Protein AF-A0A7V4AP24-F1 (afdb_monomer_lite)

Radius of gyration: 15.12 Å; chains: 1; bounding box: 39×32×47 Å

Organism: NCBI:txid1214928

Foldseek 3Di:
DAEEEEAA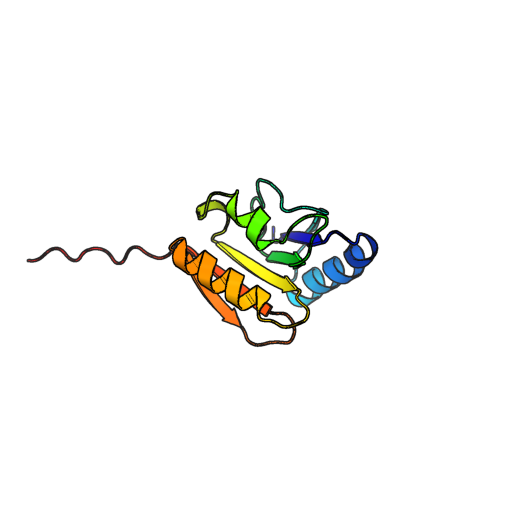LDVVCCVVVVVCCCVVPVGPYYYYDLADDLAPDPHAEYEAEQDGVPHGNLVRCVVHQLVRVARHKYFYDDDPCVSVVVSQVVSVVSQWDWDWDDDPTTIIHTHHRPPPPPPDDD

Sequence (122 aa):
MRWAWVVDDSPERYEVLGLFLRSRWGVEAVRFSPEVPEDFGEAWVVSLDYHLAGCTALEALKRLPPERLAGRLYVVHSTAGLEATLLEDWLRKQGLEVIRYPYTLIRMEVRPKRRLGRSGPV

Structure (mmCIF, N/CA/C/O backbone):
data_AF-A0A7V4AP24-F1
#
_entry.id   AF-A0A7V4AP24-F1
#
loop_
_atom_site.group_PDB
_atom_site.id
_atom_site.type_symbol
_atom_site.label_atom_id
_atom_site.label_alt_id
_atom_site.label_comp_id
_atom_site.label_asym_id
_atom_site.label_entity_id
_atom_site.label_seq_id
_atom_site.pdbx_PDB_ins_code
_atom_site.Cartn_x
_atom_site.Cartn_y
_atom_site.Cartn_z
_atom_site.occupancy
_atom_site.B_iso_or_equiv
_atom_site.auth_seq_id
_atom_site.auth_comp_id
_atom_site.auth_asym_id
_atom_site.auth_atom_id
_atom_site.pdbx_PDB_model_num
ATOM 1 N N . MET A 1 1 ? -17.730 -6.170 -6.315 1.00 65.31 1 MET A N 1
ATOM 2 C CA . MET A 1 1 ? -16.601 -6.746 -7.071 1.00 65.31 1 MET A CA 1
ATOM 3 C C . MET A 1 1 ? -15.332 -6.512 -6.270 1.00 65.31 1 MET A C 1
ATOM 5 O O . MET A 1 1 ? -15.082 -5.368 -5.902 1.00 65.31 1 MET A O 1
ATOM 9 N N . ARG A 1 2 ? -14.571 -7.554 -5.917 1.00 84.31 2 ARG A N 1
ATOM 10 C CA . ARG A 1 2 ? -13.325 -7.374 -5.145 1.00 84.31 2 ARG A CA 1
ATOM 11 C C . ARG A 1 2 ? -12.169 -7.138 -6.104 1.00 84.31 2 ARG A C 1
ATOM 13 O O . ARG A 1 2 ? -11.768 -8.068 -6.787 1.00 84.31 2 ARG A O 1
ATOM 20 N N . TRP A 1 3 ? -11.619 -5.933 -6.166 1.00 93.56 3 TRP A N 1
ATOM 21 C CA . TRP A 1 3 ? -10.461 -5.650 -7.017 1.00 93.56 3 TRP A CA 1
ATOM 22 C C . TRP A 1 3 ? -9.338 -4.972 -6.233 1.00 93.56 3 TRP A C 1
ATOM 24 O O . TRP A 1 3 ? -9.557 -4.453 -5.134 1.00 93.56 3 TRP A O 1
ATOM 34 N N . ALA A 1 4 ? -8.127 -5.042 -6.778 1.00 96.06 4 ALA A N 1
ATOM 35 C CA . ALA A 1 4 ? -6.915 -4.567 -6.128 1.00 96.06 4 ALA A CA 1
ATOM 36 C C . ALA A 1 4 ? -6.081 -3.643 -7.015 1.00 96.06 4 ALA A C 1
ATOM 38 O O . ALA A 1 4 ? -6.199 -3.656 -8.242 1.00 96.06 4 ALA A O 1
ATOM 39 N N . TRP A 1 5 ? -5.198 -2.892 -6.368 1.00 97.00 5 TRP A N 1
ATOM 40 C CA . TRP A 1 5 ? -4.107 -2.166 -7.005 1.00 97.00 5 TRP A CA 1
ATOM 41 C C . TRP A 1 5 ? -2.766 -2.809 -6.688 1.00 97.00 5 TRP A C 1
ATOM 43 O O . TRP A 1 5 ? -2.539 -3.272 -5.571 1.00 97.00 5 TRP A O 1
ATOM 53 N N . VAL A 1 6 ? -1.874 -2.768 -7.665 1.00 96.56 6 VAL A N 1
ATOM 54 C CA . VAL A 1 6 ? -0.437 -2.967 -7.513 1.00 96.56 6 VAL A CA 1
ATOM 55 C C . VAL A 1 6 ? 0.232 -1.662 -7.920 1.00 96.56 6 VAL A C 1
ATOM 57 O O . VAL A 1 6 ? 0.075 -1.215 -9.055 1.00 96.56 6 VAL A O 1
ATOM 60 N N . VAL A 1 7 ? 0.936 -1.048 -6.977 1.00 96.81 7 VAL A N 1
ATOM 61 C CA . VAL A 1 7 ? 1.782 0.124 -7.196 1.00 96.81 7 VAL A CA 1
ATOM 62 C C . VAL A 1 7 ? 3.224 -0.335 -7.047 1.00 96.81 7 VAL A C 1
ATOM 64 O O . VAL A 1 7 ? 3.649 -0.636 -5.933 1.00 96.81 7 VAL A O 1
ATOM 67 N N . ASP A 1 8 ? 3.922 -0.475 -8.167 1.00 96.00 8 ASP A N 1
ATOM 68 C CA . ASP A 1 8 ? 5.289 -0.998 -8.251 1.00 96.00 8 ASP A CA 1
ATOM 69 C C . ASP A 1 8 ? 5.904 -0.481 -9.564 1.00 96.00 8 ASP A C 1
ATOM 71 O O . ASP A 1 8 ? 5.249 -0.508 -10.613 1.00 96.00 8 ASP A O 1
ATOM 75 N N . ASP A 1 9 ? 7.123 0.049 -9.510 1.00 95.25 9 ASP A N 1
ATOM 76 C CA . ASP A 1 9 ? 7.813 0.657 -10.655 1.00 95.25 9 ASP A CA 1
ATOM 77 C C . ASP A 1 9 ? 8.559 -0.365 -11.528 1.00 95.25 9 ASP A C 1
ATOM 79 O O . ASP A 1 9 ? 9.183 0.020 -12.518 1.00 95.25 9 ASP A O 1
ATOM 83 N N . SER A 1 10 ? 8.455 -1.655 -11.190 1.00 94.44 10 SER A N 1
ATOM 84 C CA . SER A 1 10 ? 9.058 -2.794 -11.883 1.00 94.44 10 SER A CA 1
ATOM 85 C C . SER A 1 10 ? 7.965 -3.626 -12.5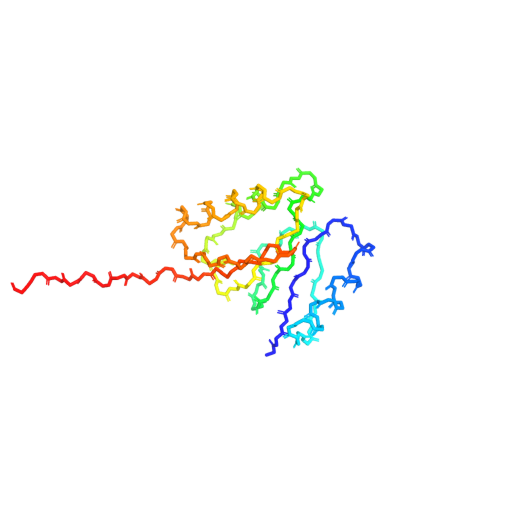93 1.00 94.44 10 SER A C 1
ATOM 87 O O . SER A 1 10 ? 7.411 -4.564 -12.000 1.00 94.44 10 SER A O 1
ATOM 89 N N . PRO A 1 11 ? 7.603 -3.322 -13.861 1.00 94.19 11 PRO A N 1
ATOM 90 C CA . PRO A 1 11 ? 6.511 -3.987 -14.586 1.00 94.19 11 PRO A CA 1
ATOM 91 C C . PRO A 1 11 ? 6.636 -5.511 -14.666 1.00 94.19 11 PRO A C 1
ATOM 93 O O . PRO A 1 11 ? 5.630 -6.221 -14.709 1.00 94.19 11 PRO A O 1
ATOM 96 N N . GLU A 1 12 ? 7.857 -6.039 -14.644 1.00 95.00 12 GLU A N 1
ATOM 97 C CA . GLU A 1 12 ? 8.145 -7.472 -14.620 1.00 95.00 12 GLU A CA 1
ATOM 98 C C . GLU A 1 12 ? 7.569 -8.190 -13.387 1.00 95.00 12 GLU A C 1
ATOM 100 O O . GLU A 1 12 ? 7.369 -9.405 -13.416 1.00 95.00 12 GLU A O 1
ATOM 105 N N . ARG A 1 13 ? 7.251 -7.461 -12.308 1.00 92.56 13 ARG A N 1
ATOM 106 C CA . ARG A 1 13 ? 6.637 -8.018 -11.094 1.00 92.56 13 ARG A CA 1
ATOM 107 C C . ARG A 1 13 ? 5.111 -8.074 -11.158 1.00 92.56 13 ARG A C 1
ATOM 109 O O . ARG A 1 13 ? 4.490 -8.725 -10.316 1.00 92.56 13 ARG A O 1
ATOM 116 N N . TYR A 1 14 ? 4.471 -7.424 -12.129 1.00 95.06 14 TYR A N 1
ATOM 117 C CA . TYR A 1 14 ? 3.011 -7.263 -12.147 1.00 95.06 14 TYR A CA 1
ATOM 118 C C . TYR A 1 14 ? 2.270 -8.594 -12.195 1.00 95.06 14 TYR A C 1
ATOM 120 O O . TYR A 1 14 ? 1.300 -8.790 -11.460 1.00 95.06 14 TYR A O 1
ATOM 128 N N . GLU A 1 15 ? 2.746 -9.536 -13.005 1.00 94.31 15 GLU A N 1
ATOM 129 C CA . GLU A 1 15 ? 2.115 -10.847 -13.121 1.00 94.31 15 GLU A CA 1
ATOM 130 C C . GLU A 1 15 ? 2.150 -11.609 -11.789 1.00 94.31 15 GLU A C 1
ATOM 132 O O . GLU A 1 15 ? 1.105 -12.038 -11.292 1.00 94.31 15 GLU A O 1
ATOM 137 N N . VAL A 1 16 ? 3.327 -11.715 -11.162 1.00 94.25 16 VAL A N 1
ATOM 138 C CA . VAL A 1 16 ? 3.485 -12.450 -9.898 1.00 94.25 16 VAL A CA 1
ATOM 139 C C . VAL A 1 16 ? 2.715 -11.790 -8.753 1.00 94.25 16 VAL A C 1
ATOM 141 O O . VAL A 1 16 ? 2.047 -12.484 -7.981 1.00 94.25 16 VAL A O 1
ATOM 144 N N . LEU A 1 17 ? 2.724 -10.457 -8.671 1.00 93.88 17 LEU A N 1
ATOM 145 C CA . LEU A 1 17 ? 1.966 -9.716 -7.661 1.00 93.88 17 LEU A CA 1
ATOM 146 C C . LEU A 1 17 ? 0.458 -9.862 -7.879 1.00 93.88 17 LEU A C 1
ATOM 148 O O . LEU A 1 17 ? -0.285 -10.134 -6.935 1.00 93.88 17 LEU A O 1
ATOM 152 N N . GLY A 1 18 ? -0.005 -9.765 -9.125 1.00 94.56 18 GLY A N 1
ATOM 153 C CA . GLY A 1 18 ? -1.406 -9.976 -9.474 1.00 94.56 18 GLY A CA 1
ATOM 154 C C . GLY A 1 18 ? -1.889 -11.384 -9.119 1.00 94.56 18 GLY A C 1
ATOM 155 O O . GLY A 1 18 ? -2.950 -11.533 -8.506 1.00 94.56 18 GLY A O 1
ATOM 156 N N . LEU A 1 19 ? -1.106 -12.417 -9.445 1.00 94.38 19 LEU A N 1
ATOM 157 C CA . LEU A 1 19 ? -1.401 -13.809 -9.088 1.00 94.38 19 LEU A CA 1
ATOM 158 C C . LEU A 1 19 ? -1.450 -14.014 -7.572 1.00 94.38 19 LEU A C 1
ATOM 160 O O . LEU A 1 19 ? -2.387 -14.640 -7.067 1.00 94.38 19 LEU A O 1
ATOM 164 N N . PHE A 1 20 ? -0.488 -13.450 -6.838 1.00 92.06 20 PHE A N 1
ATOM 165 C CA . PHE A 1 20 ? -0.471 -13.500 -5.379 1.00 92.06 20 PHE A CA 1
ATOM 166 C C . PHE A 1 20 ? -1.748 -12.901 -4.780 1.00 92.06 20 PHE A C 1
ATOM 168 O O . PHE A 1 20 ? -2.388 -13.543 -3.946 1.00 92.06 20 PHE A O 1
ATOM 175 N N . LEU A 1 21 ? -2.170 -11.718 -5.238 1.00 92.94 21 LEU A N 1
ATOM 176 C CA . LEU A 1 21 ? -3.381 -11.064 -4.739 1.00 92.94 21 LEU A CA 1
ATOM 177 C C . LEU A 1 21 ? -4.641 -11.894 -5.016 1.00 92.94 21 LEU A C 1
ATOM 179 O O . LEU A 1 21 ? -5.481 -12.062 -4.124 1.00 92.94 21 LEU A O 1
ATOM 183 N N . ARG A 1 22 ? -4.763 -12.445 -6.232 1.00 93.75 22 ARG A N 1
ATOM 184 C CA . ARG A 1 22 ? -5.884 -13.318 -6.623 1.00 93.75 22 ARG A CA 1
ATOM 185 C C . ARG A 1 22 ? -5.946 -14.563 -5.746 1.00 93.75 22 ARG A C 1
ATOM 187 O O . ARG A 1 22 ? -7.000 -14.866 -5.200 1.00 93.75 22 ARG A O 1
ATOM 194 N N . SER A 1 23 ? -4.815 -15.235 -5.554 1.00 92.12 23 SER A N 1
ATOM 195 C CA . SER A 1 23 ? -4.721 -16.450 -4.739 1.00 92.12 23 SER A CA 1
ATOM 196 C C . SER A 1 2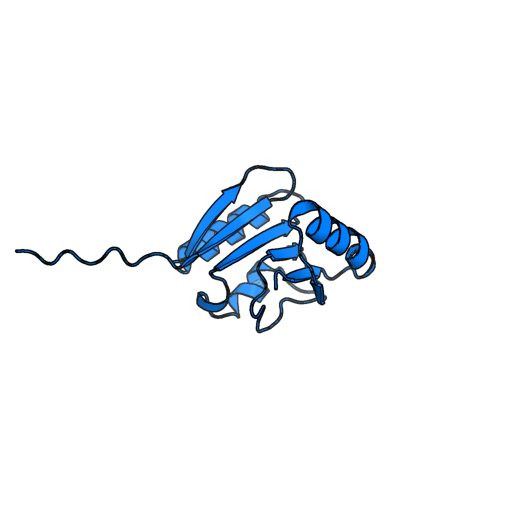3 ? -4.994 -16.179 -3.255 1.00 92.12 23 SER A C 1
ATOM 198 O O . SER A 1 23 ? -5.769 -16.882 -2.608 1.00 92.12 23 SER A O 1
ATOM 200 N N . ARG A 1 24 ? -4.397 -15.120 -2.700 1.00 90.44 24 ARG A N 1
ATOM 201 C CA . ARG A 1 24 ? -4.434 -14.848 -1.259 1.00 90.44 24 ARG A CA 1
ATOM 202 C C . ARG A 1 24 ? -5.764 -14.271 -0.779 1.00 90.44 24 ARG A C 1
ATOM 204 O O . ARG A 1 24 ? -6.150 -14.544 0.363 1.00 90.44 24 ARG A O 1
ATOM 211 N N . TRP A 1 25 ? -6.420 -13.457 -1.607 1.00 89.31 25 TRP A N 1
ATOM 212 C CA . TRP A 1 25 ? -7.602 -12.673 -1.227 1.00 89.31 25 TRP A CA 1
ATOM 213 C C . TRP A 1 25 ? -8.817 -12.863 -2.144 1.00 89.31 25 TRP A C 1
ATOM 215 O O . TRP A 1 25 ? -9.884 -12.325 -1.840 1.00 89.31 25 TRP A O 1
ATOM 225 N N . GLY A 1 26 ? -8.703 -13.633 -3.228 1.00 90.81 26 GLY A N 1
ATOM 226 C CA . GLY A 1 26 ? -9.815 -13.860 -4.154 1.00 90.81 26 GLY A CA 1
ATOM 227 C C . GLY A 1 26 ? -10.255 -12.585 -4.873 1.00 90.81 26 GLY A C 1
ATOM 228 O O . GLY A 1 26 ? -11.451 -12.373 -5.056 1.00 90.81 26 GLY A O 1
ATOM 229 N N . VAL A 1 27 ? -9.313 -11.696 -5.209 1.00 93.31 27 VAL A N 1
ATOM 230 C CA . VAL A 1 27 ? -9.624 -10.507 -6.017 1.00 93.31 27 VAL A CA 1
ATOM 231 C C . VAL A 1 27 ? -9.919 -10.919 -7.463 1.00 93.31 27 VAL A C 1
ATOM 233 O O . VAL A 1 27 ? -9.240 -11.768 -8.030 1.00 93.31 27 VAL A O 1
ATOM 236 N N . GLU A 1 28 ? -10.946 -10.324 -8.055 1.00 92.81 28 GLU A N 1
ATOM 237 C CA . GLU A 1 28 ? -11.462 -10.612 -9.397 1.00 92.81 28 GLU A CA 1
ATOM 238 C C . GLU A 1 28 ? -10.711 -9.822 -10.481 1.00 92.81 28 GLU A C 1
ATOM 240 O O . GLU A 1 28 ? -10.567 -10.283 -11.611 1.00 92.81 28 GLU A O 1
ATOM 245 N N . ALA A 1 29 ? -10.195 -8.639 -10.132 1.00 93.31 29 ALA A N 1
ATOM 246 C CA . ALA A 1 29 ? -9.437 -7.772 -11.029 1.00 93.31 29 ALA A CA 1
ATOM 247 C C . ALA A 1 29 ? -8.269 -7.092 -10.302 1.00 93.31 29 ALA A C 1
ATOM 249 O O . ALA A 1 29 ? -8.332 -6.832 -9.098 1.00 93.31 29 ALA A O 1
ATOM 250 N N . VAL A 1 30 ? -7.205 -6.791 -11.048 1.00 95.75 30 VAL A N 1
ATOM 251 C CA . VAL A 1 30 ? -6.011 -6.099 -10.547 1.00 95.75 30 VAL A CA 1
ATOM 252 C C . VAL A 1 30 ? -5.653 -4.988 -11.528 1.00 95.75 30 VAL A C 1
ATOM 254 O O . VAL A 1 30 ? -5.592 -5.240 -12.732 1.00 95.75 30 VAL A O 1
ATOM 257 N N . ARG A 1 31 ? -5.450 -3.771 -11.021 1.00 96.81 31 ARG A N 1
ATOM 258 C CA . ARG A 1 31 ? -4.857 -2.657 -11.770 1.00 96.81 31 ARG A CA 1
ATOM 259 C C . ARG A 1 31 ? -3.402 -2.487 -11.364 1.00 96.81 31 ARG A C 1
ATOM 261 O O . ARG A 1 31 ? -3.061 -2.730 -10.209 1.00 96.81 31 ARG A O 1
ATOM 268 N N . PHE A 1 32 ? -2.583 -2.050 -12.308 1.00 96.69 32 PHE A N 1
ATOM 269 C CA . PHE A 1 32 ? -1.153 -1.850 -12.115 1.00 96.69 32 PHE A CA 1
ATOM 270 C C . PHE A 1 32 ? -0.787 -0.402 -12.403 1.00 96.69 32 PHE A C 1
ATOM 272 O O . PHE A 1 32 ? -1.381 0.214 -13.290 1.00 96.69 32 PHE A O 1
ATOM 279 N N . SER A 1 33 ? 0.190 0.121 -11.674 1.00 96.50 33 SER A N 1
ATOM 280 C CA . SER A 1 33 ? 0.758 1.438 -11.934 1.00 96.50 33 SER A CA 1
ATOM 281 C C . SER A 1 33 ? 2.175 1.547 -11.392 1.00 96.50 33 SER A C 1
ATOM 283 O O . SER A 1 33 ? 2.440 1.016 -10.312 1.00 96.50 33 SER A O 1
ATOM 285 N N . PRO A 1 34 ? 3.056 2.282 -12.090 1.00 95.94 34 PRO A N 1
ATOM 286 C CA . PRO A 1 34 ? 4.393 2.589 -11.595 1.00 95.94 34 PRO A CA 1
ATOM 287 C C . PRO A 1 34 ? 4.385 3.602 -10.444 1.00 95.94 34 PRO A C 1
ATOM 289 O O . PRO A 1 34 ? 5.337 3.682 -9.677 1.00 95.94 34 PRO A O 1
ATOM 292 N N . GLU A 1 35 ? 3.305 4.374 -10.306 1.00 95.62 35 GLU A N 1
ATOM 293 C CA . GLU A 1 35 ? 3.189 5.461 -9.335 1.00 95.62 35 GLU A CA 1
ATOM 294 C C . GLU A 1 35 ? 1.894 5.351 -8.524 1.00 95.62 35 GLU A C 1
ATOM 296 O O . GLU A 1 35 ? 0.915 4.724 -8.947 1.00 95.62 35 GLU A O 1
ATOM 301 N N . VAL A 1 36 ? 1.873 5.980 -7.346 1.00 96.00 36 VAL A N 1
ATOM 302 C CA . VAL A 1 36 ? 0.661 6.081 -6.524 1.00 96.00 36 VAL A CA 1
ATOM 303 C C . VAL A 1 36 ? -0.392 6.903 -7.282 1.00 96.00 36 VAL A C 1
ATOM 305 O O . VAL A 1 36 ? -0.147 8.080 -7.552 1.00 96.00 36 VAL A O 1
ATOM 308 N N . PRO A 1 37 ? -1.566 6.332 -7.606 1.00 94.38 37 PRO A N 1
ATOM 309 C CA . PRO A 1 37 ? -2.618 7.064 -8.299 1.00 94.38 37 PRO A CA 1
ATOM 310 C C . PRO A 1 37 ? -3.240 8.138 -7.397 1.00 94.38 37 PRO A C 1
ATOM 312 O O . PRO A 1 37 ? -3.277 8.001 -6.174 1.00 94.38 37 PRO A O 1
ATOM 315 N N . GLU A 1 38 ? -3.826 9.171 -8.007 1.00 91.25 38 GLU A N 1
ATOM 316 C CA . GLU A 1 38 ? -4.594 10.199 -7.283 1.00 91.25 38 GLU A CA 1
ATOM 317 C C . GLU A 1 38 ? -5.826 9.629 -6.560 1.00 91.25 38 GLU A C 1
ATOM 319 O O . GLU A 1 38 ? -6.314 10.199 -5.575 1.00 91.25 38 GLU A O 1
ATOM 324 N N . ASP A 1 39 ? -6.342 8.504 -7.058 1.00 90.00 39 ASP A N 1
ATOM 325 C CA . ASP A 1 39 ? -7.448 7.772 -6.464 1.00 90.00 39 ASP A CA 1
ATOM 326 C C . ASP A 1 39 ? -7.289 6.258 -6.666 1.00 90.00 39 ASP A C 1
ATOM 328 O O . ASP A 1 39 ? -7.165 5.755 -7.785 1.00 90.00 39 ASP A O 1
ATOM 332 N N . PHE A 1 40 ? -7.339 5.519 -5.559 1.00 91.50 40 PHE A N 1
ATOM 333 C CA . PHE A 1 40 ? -7.394 4.058 -5.568 1.00 91.50 40 PHE A CA 1
ATOM 334 C C . PHE A 1 40 ? -8.802 3.531 -5.889 1.00 91.50 40 PHE A C 1
ATOM 336 O O . PHE A 1 40 ? -8.971 2.331 -6.121 1.00 91.50 40 PHE A O 1
ATOM 343 N N . GLY A 1 41 ? -9.811 4.404 -5.911 1.00 88.94 41 GLY A N 1
ATOM 344 C CA . GLY A 1 41 ? -11.214 4.065 -6.092 1.00 88.94 41 GLY A CA 1
ATOM 345 C C . GLY A 1 41 ? -11.694 3.085 -5.022 1.00 88.94 41 GLY A C 1
ATOM 346 O O . GLY A 1 41 ? -11.309 3.151 -3.853 1.00 88.94 41 GLY A O 1
ATOM 347 N N . GLU A 1 42 ? -12.504 2.118 -5.444 1.00 88.44 42 GLU A N 1
ATOM 348 C CA . GLU A 1 42 ? -13.053 1.067 -4.577 1.00 88.44 42 GLU A CA 1
ATOM 349 C C . GLU A 1 42 ? -12.094 -0.114 -4.341 1.00 88.44 42 GLU A C 1
ATOM 351 O O . GLU A 1 42 ? -12.528 -1.210 -3.976 1.00 88.44 42 GLU A O 1
ATOM 356 N N . ALA A 1 43 ? -10.792 0.060 -4.585 1.00 92.88 43 ALA A N 1
ATOM 357 C CA . ALA A 1 43 ? -9.842 -1.024 -4.405 1.00 92.88 43 ALA A CA 1
ATOM 358 C C . ALA A 1 43 ? -9.763 -1.457 -2.944 1.00 92.88 43 ALA A C 1
ATOM 360 O O . ALA A 1 43 ? -9.485 -0.670 -2.034 1.00 92.88 43 ALA A O 1
ATOM 361 N N . TRP A 1 44 ? -9.986 -2.751 -2.742 1.00 92.06 44 TRP A N 1
ATOM 362 C CA . TRP A 1 44 ? -10.026 -3.352 -1.419 1.00 92.06 44 TRP A CA 1
ATOM 363 C C . TRP A 1 44 ? -8.625 -3.676 -0.891 1.00 92.06 44 TRP A C 1
ATOM 365 O O . TRP A 1 44 ? -8.372 -3.568 0.311 1.00 92.06 44 TRP A O 1
ATOM 375 N N . VAL A 1 45 ? -7.709 -4.045 -1.790 1.00 94.00 45 VAL A N 1
ATOM 376 C CA . VAL A 1 45 ? -6.308 -4.337 -1.471 1.00 94.00 45 VAL A CA 1
ATOM 377 C C . VAL A 1 45 ? -5.397 -3.466 -2.330 1.00 94.00 45 VAL A C 1
ATOM 379 O O . VAL A 1 45 ? -5.618 -3.332 -3.532 1.00 94.00 45 VAL A O 1
ATOM 382 N N . VAL A 1 46 ? -4.365 -2.895 -1.718 1.00 95.31 46 VAL A N 1
ATOM 383 C CA . VAL A 1 46 ? -3.294 -2.152 -2.384 1.00 95.31 46 VAL A CA 1
ATOM 384 C C . VAL A 1 46 ? -1.977 -2.835 -2.045 1.00 95.31 46 VAL A C 1
ATOM 386 O O . VAL A 1 46 ? -1.499 -2.756 -0.917 1.00 95.31 46 VAL A O 1
ATOM 389 N N . SER A 1 47 ? -1.411 -3.526 -3.023 1.00 95.00 47 SER A N 1
ATOM 39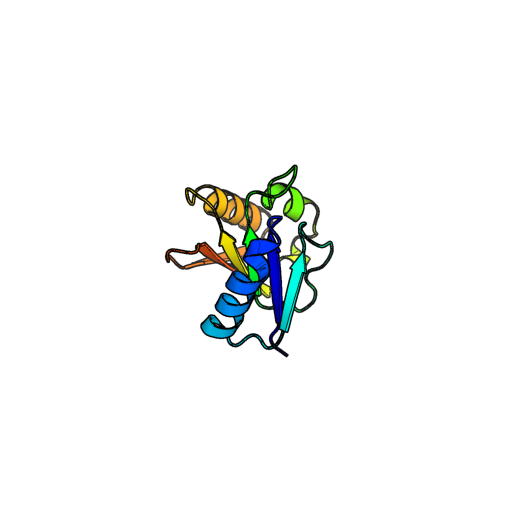0 C CA . SER A 1 47 ? -0.013 -3.943 -3.023 1.00 95.00 47 SER A CA 1
ATOM 391 C C . SER A 1 47 ? 0.842 -2.727 -3.350 1.00 95.00 47 SER A C 1
ATOM 393 O O . SER A 1 47 ? 0.599 -2.075 -4.363 1.00 95.00 47 SER A O 1
ATOM 395 N N . LEU A 1 48 ? 1.802 -2.404 -2.494 1.00 94.56 48 LEU A N 1
ATOM 396 C CA . LEU A 1 48 ? 2.539 -1.146 -2.538 1.00 94.56 48 LEU A CA 1
ATOM 397 C C . LEU A 1 48 ? 4.030 -1.415 -2.353 1.00 94.56 48 LEU A C 1
ATOM 399 O O . LEU A 1 48 ? 4.450 -1.722 -1.233 1.00 94.56 48 LEU A O 1
ATOM 403 N N . ASP A 1 49 ? 4.818 -1.275 -3.418 1.00 93.94 49 ASP A N 1
ATOM 404 C CA . ASP A 1 49 ? 6.263 -1.125 -3.264 1.00 93.94 49 ASP A CA 1
ATOM 405 C C . ASP A 1 49 ? 6.538 0.200 -2.555 1.00 93.94 49 ASP A C 1
ATOM 407 O O . ASP A 1 49 ? 5.970 1.243 -2.889 1.00 93.94 49 ASP A O 1
ATOM 411 N N . TYR A 1 50 ? 7.345 0.147 -1.502 1.00 92.00 50 TYR A N 1
ATOM 412 C CA . TYR A 1 50 ? 7.689 1.342 -0.755 1.00 92.00 50 TYR A CA 1
ATOM 413 C C . TYR A 1 50 ? 8.675 2.226 -1.516 1.00 92.00 50 TYR A C 1
ATOM 415 O O . TYR A 1 50 ? 8.627 3.450 -1.364 1.00 92.00 50 TYR A O 1
ATOM 423 N N . HIS A 1 51 ? 9.567 1.625 -2.302 1.00 92.50 51 HIS A N 1
ATOM 424 C CA . HIS A 1 51 ? 10.571 2.344 -3.080 1.00 92.50 51 HIS A CA 1
ATOM 425 C C . HIS A 1 51 ? 10.094 2.402 -4.528 1.00 92.50 51 HIS A C 1
ATOM 427 O O . HIS A 1 51 ? 10.041 1.378 -5.192 1.00 92.50 51 HIS A O 1
ATOM 433 N N . LEU A 1 52 ? 9.707 3.592 -4.987 1.00 92.69 52 LEU A N 1
ATOM 434 C CA . LEU A 1 52 ? 9.229 3.831 -6.348 1.00 92.69 52 LEU A CA 1
ATOM 435 C C . LEU A 1 52 ? 10.234 4.706 -7.104 1.00 92.69 52 LEU A C 1
ATOM 437 O O . LEU A 1 52 ? 11.091 5.369 -6.506 1.00 92.69 52 LEU A O 1
ATOM 441 N N . ALA A 1 53 ? 10.080 4.779 -8.423 1.00 89.44 53 ALA A N 1
ATOM 442 C CA . ALA A 1 53 ? 10.899 5.628 -9.270 1.00 89.44 53 ALA A CA 1
ATOM 443 C C . ALA A 1 53 ? 10.813 7.098 -8.816 1.00 89.44 53 ALA A C 1
ATOM 445 O O . ALA A 1 53 ? 9.802 7.780 -8.975 1.00 89.44 53 ALA A O 1
ATOM 446 N N . GLY A 1 54 ? 11.900 7.598 -8.224 1.00 87.38 54 GLY A N 1
ATOM 447 C CA . GLY A 1 54 ? 12.054 9.003 -7.842 1.00 87.38 54 GLY A CA 1
ATOM 448 C C . GLY A 1 54 ? 11.414 9.429 -6.515 1.00 87.38 54 GLY A C 1
ATOM 449 O O . GLY A 1 54 ? 11.590 10.588 -6.138 1.00 87.38 54 GLY A O 1
ATOM 450 N N . CYS A 1 55 ? 10.710 8.553 -5.788 1.00 93.81 55 CYS A N 1
ATOM 451 C CA . CYS A 1 55 ? 10.230 8.850 -4.431 1.00 93.81 55 CYS A CA 1
ATOM 452 C C . CYS A 1 55 ? 9.855 7.591 -3.638 1.00 93.81 55 CYS A C 1
ATOM 454 O O . CYS A 1 55 ? 9.774 6.485 -4.163 1.00 93.81 55 CYS A O 1
ATOM 456 N N . THR A 1 56 ? 9.577 7.762 -2.350 1.00 94.06 56 THR A N 1
ATOM 457 C CA . THR A 1 56 ? 8.956 6.712 -1.538 1.00 94.06 56 THR A CA 1
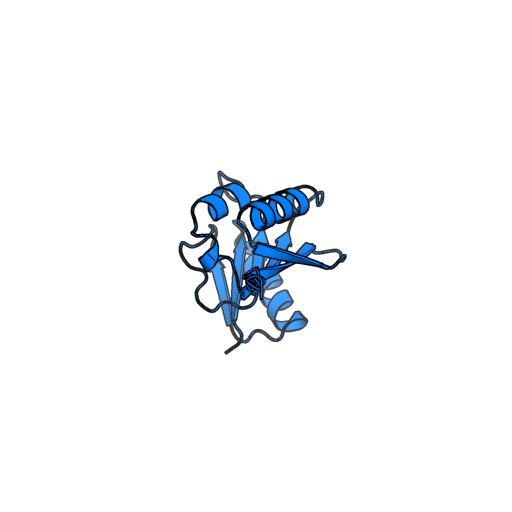ATOM 458 C C . THR A 1 56 ? 7.435 6.741 -1.667 1.00 94.06 56 THR A C 1
ATOM 460 O O . THR A 1 56 ? 6.816 7.803 -1.796 1.00 94.06 56 THR A O 1
ATOM 463 N N . ALA A 1 57 ? 6.791 5.587 -1.509 1.00 93.06 57 ALA A N 1
ATOM 464 C CA . ALA A 1 57 ? 5.337 5.507 -1.432 1.00 93.06 57 ALA A CA 1
ATOM 465 C C . ALA A 1 57 ? 4.761 6.400 -0.321 1.00 93.06 57 ALA A C 1
ATOM 467 O O . ALA A 1 57 ? 3.699 6.993 -0.492 1.00 93.06 57 ALA A O 1
ATOM 468 N N . LEU A 1 58 ? 5.469 6.555 0.804 1.00 94.50 58 LEU A N 1
ATOM 469 C CA . LEU A 1 58 ? 5.072 7.473 1.873 1.00 94.50 58 LEU A CA 1
ATOM 470 C C . LEU A 1 58 ? 5.013 8.933 1.392 1.00 94.50 58 LEU A C 1
ATOM 472 O O . LEU A 1 58 ? 4.073 9.653 1.726 1.00 94.50 58 LEU A O 1
ATOM 476 N N . GLU A 1 59 ? 6.000 9.391 0.623 1.00 95.81 59 GLU A N 1
ATOM 477 C CA . GLU A 1 59 ? 6.010 10.749 0.062 1.00 95.81 59 GLU A CA 1
ATOM 478 C C . GLU A 1 59 ? 4.886 10.967 -0.945 1.00 95.81 59 GLU A C 1
ATOM 480 O O . GLU A 1 59 ? 4.269 12.034 -0.947 1.00 95.81 59 GLU A O 1
ATOM 485 N N . ALA A 1 60 ? 4.585 9.960 -1.762 1.00 95.25 60 ALA A N 1
ATOM 486 C CA . ALA A 1 60 ? 3.489 10.031 -2.715 1.00 95.25 60 ALA A CA 1
ATOM 487 C C . ALA A 1 60 ? 2.117 10.027 -2.011 1.00 95.25 60 ALA A C 1
ATOM 489 O O . ALA A 1 60 ? 1.278 10.884 -2.287 1.00 95.25 60 ALA A O 1
ATOM 490 N N . LEU A 1 61 ? 1.906 9.147 -1.024 1.00 94.88 61 LEU A N 1
ATOM 491 C CA . LEU A 1 61 ? 0.658 9.066 -0.251 1.00 94.88 61 LEU A CA 1
ATOM 492 C C . LEU A 1 61 ? 0.367 10.338 0.557 1.00 94.88 61 LEU A C 1
ATOM 494 O O . LEU A 1 61 ? -0.799 10.686 0.729 1.00 94.88 61 LEU A O 1
ATOM 498 N N . LYS A 1 62 ? 1.395 11.072 1.006 1.00 95.06 62 LYS A N 1
ATOM 499 C CA . LYS A 1 62 ? 1.238 12.375 1.684 1.00 95.06 62 LYS A CA 1
ATOM 500 C C . LYS A 1 62 ? 0.532 13.437 0.842 1.00 95.06 62 LYS A C 1
ATOM 502 O O . LYS A 1 62 ? 0.049 14.417 1.403 1.00 95.06 62 LYS A O 1
ATOM 507 N N . ARG A 1 63 ? 0.494 13.268 -0.481 1.00 94.25 63 ARG A N 1
ATOM 508 C CA . ARG A 1 63 ? -0.191 14.179 -1.410 1.00 94.25 63 ARG A CA 1
ATOM 509 C C . ARG A 1 63 ? -1.687 13.880 -1.514 1.00 94.25 63 ARG A C 1
ATOM 511 O O . ARG A 1 63 ? -2.428 14.696 -2.052 1.00 94.25 63 ARG A O 1
ATOM 518 N N . LEU A 1 64 ? -2.130 12.727 -1.008 1.00 93.06 64 LEU A N 1
ATOM 519 C CA . LEU A 1 64 ? -3.526 12.317 -1.033 1.00 93.06 64 LEU A CA 1
ATOM 520 C C . LEU A 1 64 ? -4.247 12.740 0.256 1.00 93.06 64 LEU A C 1
ATOM 522 O O . LEU A 1 64 ? -3.668 12.658 1.343 1.00 93.06 64 LEU A O 1
ATOM 526 N N . PRO A 1 65 ? -5.530 13.128 0.170 1.00 91.62 65 PRO A N 1
ATOM 527 C CA . PRO A 1 65 ? -6.359 13.320 1.353 1.00 91.62 65 PRO A CA 1
ATOM 528 C C . PRO A 1 65 ? -6.454 12.024 2.189 1.00 91.62 65 PRO A C 1
ATOM 530 O O . PRO A 1 65 ? -6.697 10.958 1.612 1.00 91.62 65 PRO A O 1
ATOM 533 N N . PRO A 1 66 ? -6.298 12.065 3.528 1.00 89.56 66 PRO A N 1
ATOM 534 C CA . PRO A 1 66 ? -6.313 10.868 4.377 1.00 89.56 66 PRO A CA 1
ATOM 535 C C . PRO A 1 66 ? -7.575 10.005 4.259 1.00 89.56 66 PRO A C 1
ATOM 537 O O . PRO A 1 66 ? -7.510 8.782 4.376 1.00 89.56 66 PRO A O 1
ATOM 540 N N . GLU A 1 67 ? -8.731 10.608 3.992 1.00 89.31 67 GLU A N 1
ATOM 541 C CA . GLU A 1 67 ? -9.991 9.906 3.745 1.00 89.31 67 GLU A CA 1
ATOM 542 C C . GLU A 1 67 ? -9.913 8.987 2.523 1.00 89.31 67 GLU A C 1
ATOM 544 O O . GLU A 1 67 ? -10.508 7.908 2.529 1.00 89.31 67 GLU A O 1
ATOM 549 N N . ARG A 1 68 ? -9.102 9.349 1.520 1.00 90.44 68 ARG A N 1
ATOM 550 C CA . ARG A 1 68 ? -8.829 8.494 0.364 1.00 90.44 68 ARG A CA 1
ATOM 551 C C . ARG A 1 68 ? -7.911 7.340 0.705 1.00 90.44 68 ARG A C 1
ATOM 553 O O . ARG A 1 68 ? -7.769 6.471 -0.140 1.00 90.44 68 ARG A O 1
ATOM 560 N N . LEU A 1 69 ? -7.319 7.277 1.900 1.00 91.06 69 LEU A N 1
ATOM 561 C CA . LEU A 1 69 ? -6.440 6.195 2.370 1.00 91.06 69 LEU A CA 1
ATOM 562 C C . LEU A 1 69 ? -7.160 5.183 3.279 1.00 91.06 69 LEU A C 1
ATOM 564 O O . LEU A 1 69 ? -6.659 4.083 3.505 1.00 91.06 69 LEU A O 1
ATOM 568 N N . ALA A 1 70 ? -8.363 5.509 3.744 1.00 90.62 70 ALA A N 1
ATOM 569 C CA . ALA A 1 70 ? -9.150 4.643 4.608 1.00 90.62 70 ALA A CA 1
ATOM 570 C C . ALA A 1 70 ? -9.921 3.548 3.846 1.00 90.62 70 ALA A C 1
ATOM 572 O O . ALA A 1 70 ? -10.218 3.668 2.661 1.00 90.62 70 ALA A O 1
ATOM 573 N N . GLY A 1 71 ? -10.310 2.495 4.569 1.00 90.06 71 GLY A N 1
ATOM 574 C CA . GLY A 1 71 ? -11.241 1.467 4.096 1.00 90.06 71 GLY A CA 1
ATOM 575 C C . GLY A 1 71 ? -10.600 0.328 3.308 1.00 90.06 71 GLY A C 1
ATOM 576 O O . GLY A 1 71 ? -11.324 -0.456 2.696 1.00 90.06 71 GLY A O 1
ATOM 577 N N . ARG A 1 72 ? -9.268 0.211 3.316 1.00 91.50 72 ARG A N 1
ATOM 578 C CA . ARG A 1 72 ? -8.563 -0.803 2.525 1.00 91.50 72 ARG A CA 1
ATOM 579 C C . ARG A 1 72 ? -7.375 -1.434 3.230 1.00 91.50 72 ARG A C 1
ATOM 581 O O . ARG A 1 72 ? -6.886 -0.955 4.256 1.00 91.50 72 ARG A O 1
ATOM 588 N N . LEU A 1 73 ? -6.938 -2.543 2.647 1.00 91.62 73 LEU A N 1
ATOM 589 C CA . LEU A 1 73 ? -5.788 -3.315 3.077 1.00 91.62 73 LEU A CA 1
ATOM 590 C C . LEU A 1 73 ? -4.556 -2.916 2.263 1.00 91.62 73 LEU A C 1
ATOM 592 O O . LEU A 1 73 ? -4.529 -3.125 1.056 1.00 91.62 73 LEU A O 1
ATOM 596 N N . TYR A 1 74 ? -3.523 -2.410 2.920 1.00 92.00 74 TYR A N 1
ATOM 597 C CA . TYR A 1 74 ? -2.219 -2.170 2.316 1.00 92.00 74 TYR A CA 1
ATOM 598 C C . TYR A 1 74 ? -1.296 -3.358 2.572 1.00 92.00 74 TYR A C 1
ATOM 600 O O . TYR A 1 74 ? -1.169 -3.834 3.702 1.00 92.00 74 TYR A O 1
ATOM 608 N N . VAL A 1 75 ? -0.647 -3.836 1.519 1.00 91.50 75 VAL A N 1
ATOM 609 C CA . VAL A 1 75 ? 0.423 -4.832 1.566 1.00 91.50 75 VAL A CA 1
ATOM 610 C C . VAL A 1 75 ? 1.689 -4.101 1.149 1.00 91.50 75 VAL A C 1
ATOM 612 O O . VAL A 1 75 ? 1.895 -3.839 -0.030 1.00 91.50 75 VAL A O 1
ATOM 615 N N . VAL A 1 76 ? 2.481 -3.691 2.136 1.00 89.62 76 VAL A N 1
ATOM 616 C CA . VAL A 1 76 ? 3.682 -2.879 1.925 1.00 89.62 76 VAL A CA 1
ATOM 617 C C . VAL A 1 76 ? 4.862 -3.806 1.698 1.00 89.62 76 VAL A C 1
ATOM 619 O O . VAL A 1 76 ? 5.147 -4.674 2.531 1.00 89.62 76 VAL A O 1
ATOM 622 N N . HIS A 1 77 ? 5.540 -3.623 0.574 1.00 85.69 77 HIS A N 1
ATOM 623 C CA . HIS A 1 77 ? 6.747 -4.355 0.232 1.00 85.69 77 HIS A CA 1
ATOM 624 C C . HIS A 1 77 ? 7.935 -3.465 0.584 1.00 85.69 77 HIS A C 1
ATOM 626 O O . HIS A 1 77 ? 8.032 -2.329 0.127 1.00 85.69 77 HIS A O 1
ATOM 632 N N . SER A 1 78 ? 8.808 -3.947 1.464 1.00 80.62 78 SER A N 1
ATOM 633 C CA . SER A 1 78 ? 10.043 -3.249 1.805 1.00 80.62 78 SER A CA 1
ATOM 634 C C . SER A 1 78 ? 11.127 -4.240 2.210 1.00 80.62 78 SER A C 1
ATOM 636 O O . SER A 1 78 ? 10.842 -5.385 2.566 1.00 80.62 78 SER A O 1
ATOM 638 N N . THR A 1 79 ? 12.381 -3.804 2.138 1.00 69.81 79 THR A N 1
ATOM 639 C CA . THR A 1 79 ? 13.558 -4.644 2.386 1.00 69.81 79 THR A CA 1
ATOM 640 C C . THR A 1 79 ? 13.832 -4.877 3.872 1.00 69.81 79 THR A C 1
ATOM 642 O O . THR A 1 79 ? 14.360 -5.930 4.220 1.00 69.81 79 THR A O 1
ATOM 645 N N . ALA A 1 80 ? 13.470 -3.938 4.758 1.00 67.06 80 ALA A N 1
ATOM 646 C CA . ALA A 1 80 ? 13.864 -3.978 6.174 1.00 67.06 80 ALA A CA 1
ATOM 647 C C . ALA A 1 80 ? 12.716 -3.759 7.180 1.00 67.06 80 ALA A C 1
ATOM 649 O O . ALA A 1 80 ? 12.939 -3.751 8.391 1.00 67.06 80 ALA A O 1
ATOM 650 N N . GLY A 1 81 ? 11.480 -3.567 6.716 1.00 74.56 81 GLY A N 1
ATOM 651 C CA . GLY A 1 81 ? 10.283 -3.407 7.548 1.00 74.56 81 GLY A CA 1
ATOM 652 C C . GLY A 1 81 ? 10.177 -2.118 8.377 1.00 74.56 81 GLY A C 1
ATOM 653 O O . GLY A 1 81 ? 9.105 -1.855 8.937 1.00 74.56 81 GLY A O 1
ATOM 654 N N . LEU A 1 82 ? 11.230 -1.294 8.430 1.00 84.12 82 LEU A N 1
ATOM 655 C CA . LEU A 1 82 ? 11.199 0.059 8.999 1.00 84.12 82 LEU A CA 1
ATOM 656 C C . LEU A 1 82 ? 10.248 0.961 8.206 1.00 84.12 82 LEU A C 1
ATOM 658 O O . LEU A 1 82 ? 9.494 1.736 8.787 1.00 84.12 82 LEU A O 1
ATOM 662 N N . GLU A 1 83 ? 10.241 0.816 6.887 1.00 87.31 83 GLU A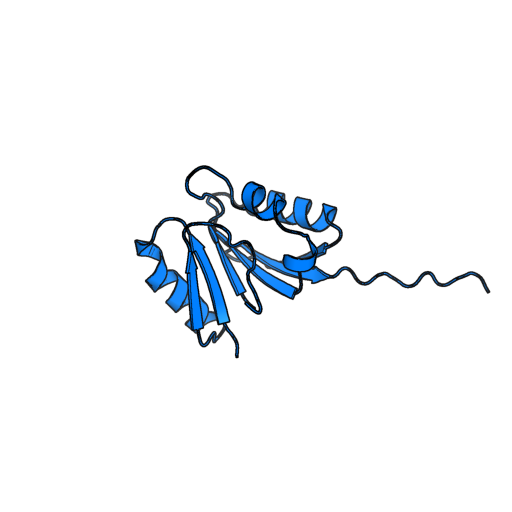 N 1
ATOM 663 C CA . GLU A 1 83 ? 9.423 1.587 5.954 1.00 87.31 83 GLU A CA 1
ATOM 664 C C . GLU A 1 83 ? 7.929 1.466 6.257 1.00 87.31 83 GLU A C 1
ATOM 666 O O . GLU A 1 83 ? 7.197 2.450 6.351 1.00 87.31 83 GLU A O 1
ATOM 671 N N . ALA A 1 84 ? 7.492 0.237 6.506 1.00 83.25 84 ALA A N 1
ATOM 672 C CA . ALA A 1 84 ? 6.146 -0.049 6.953 1.00 83.25 84 ALA A CA 1
ATOM 673 C C . ALA A 1 84 ? 5.829 0.641 8.289 1.00 83.25 84 ALA A C 1
ATOM 675 O O . ALA A 1 84 ? 4.765 1.233 8.435 1.00 83.25 84 ALA A O 1
ATOM 676 N N . THR A 1 85 ? 6.751 0.616 9.255 1.00 87.62 85 THR A N 1
ATOM 677 C CA . THR A 1 85 ? 6.567 1.302 10.545 1.00 87.62 85 THR A CA 1
ATOM 678 C C . THR A 1 85 ? 6.434 2.818 10.374 1.00 87.62 85 THR A C 1
ATOM 680 O O . THR A 1 85 ? 5.588 3.429 11.025 1.00 87.62 85 THR A O 1
ATOM 683 N N . LEU A 1 86 ? 7.214 3.429 9.475 1.00 90.56 86 LEU A N 1
ATOM 684 C CA . LEU A 1 86 ? 7.098 4.855 9.149 1.00 90.56 86 LEU A CA 1
ATOM 685 C C . LEU A 1 86 ? 5.741 5.186 8.518 1.00 90.56 86 LEU A C 1
ATOM 687 O O . LEU A 1 86 ? 5.117 6.186 8.883 1.00 90.56 86 LEU A O 1
ATOM 691 N N . LEU A 1 87 ? 5.264 4.338 7.602 1.00 90.50 87 LEU A N 1
ATOM 692 C CA . LEU A 1 87 ? 3.951 4.502 6.984 1.00 90.50 87 LEU A CA 1
ATOM 693 C C . LEU A 1 87 ? 2.820 4.374 8.016 1.00 90.50 87 LEU A C 1
ATOM 695 O O . LEU A 1 87 ? 1.918 5.209 8.045 1.00 90.50 87 LEU A O 1
ATOM 699 N N . GLU A 1 88 ? 2.889 3.372 8.893 1.00 90.44 88 GLU A N 1
ATOM 700 C CA . GLU A 1 88 ? 1.937 3.155 9.988 1.00 90.44 88 GLU A CA 1
ATOM 701 C C . GLU A 1 88 ? 1.848 4.366 10.924 1.00 90.44 88 GLU A C 1
ATOM 703 O O . GLU A 1 88 ? 0.747 4.850 11.205 1.00 90.44 88 GLU A O 1
ATOM 708 N N . ASP A 1 89 ? 2.990 4.871 11.393 1.00 92.94 89 ASP A N 1
ATOM 709 C CA . ASP A 1 89 ? 3.048 6.039 12.276 1.00 92.94 89 ASP A CA 1
ATOM 710 C C . ASP A 1 89 ? 2.458 7.284 11.598 1.00 92.94 89 ASP A C 1
ATOM 712 O O . ASP A 1 89 ? 1.645 8.004 12.189 1.00 92.94 89 ASP A O 1
ATOM 716 N N . TRP A 1 90 ? 2.792 7.510 10.326 1.00 94.75 90 TRP A N 1
ATOM 717 C CA . TRP A 1 90 ? 2.241 8.630 9.574 1.00 94.75 90 TRP A CA 1
ATOM 718 C C . TRP A 1 90 ? 0.719 8.527 9.394 1.00 94.75 90 TRP A C 1
ATOM 720 O O . TRP A 1 90 ? 0.019 9.506 9.664 1.00 94.75 90 TRP A O 1
ATOM 730 N N . LEU A 1 91 ? 0.189 7.358 9.015 1.00 93.00 91 LEU A N 1
ATOM 731 C CA . LEU A 1 91 ? -1.256 7.127 8.875 1.00 93.00 91 LEU A CA 1
ATOM 732 C C . LEU A 1 91 ? -1.997 7.380 10.198 1.00 93.00 91 LEU A C 1
ATOM 734 O O . LEU A 1 91 ? -3.037 8.042 10.218 1.00 93.00 91 LEU A O 1
ATOM 738 N N . ARG A 1 92 ? -1.434 6.934 11.328 1.00 93.56 92 ARG A N 1
ATOM 739 C CA . ARG A 1 92 ? -1.990 7.214 12.664 1.00 93.56 92 ARG A CA 1
ATOM 740 C C . ARG A 1 92 ? -2.007 8.704 12.989 1.00 93.56 92 ARG A C 1
ATOM 742 O O . ARG A 1 92 ? -2.999 9.193 13.537 1.00 93.56 92 ARG A O 1
ATOM 749 N N . LYS A 1 93 ? -0.957 9.441 12.614 1.00 94.69 93 LYS A N 1
ATOM 750 C CA . LYS A 1 93 ? -0.895 10.909 12.751 1.00 94.69 93 LYS A CA 1
ATOM 751 C C . LYS A 1 93 ? -1.940 11.626 11.895 1.00 94.69 93 LYS A C 1
ATOM 753 O O . LYS A 1 93 ? -2.414 12.679 12.310 1.00 94.69 93 LYS A O 1
ATOM 758 N N . GLN A 1 94 ? -2.367 11.035 10.776 1.00 92.31 94 GLN A N 1
ATOM 759 C CA . GLN A 1 94 ? -3.495 11.538 9.977 1.00 92.31 94 GLN A CA 1
ATOM 760 C C . GLN A 1 94 ? -4.870 11.227 10.594 1.00 92.31 94 GLN A C 1
ATOM 762 O O . GLN A 1 94 ? -5.906 11.519 10.003 1.00 92.31 94 GLN A O 1
ATOM 767 N N . GLY A 1 95 ? -4.906 10.631 11.789 1.00 91.12 95 GLY A N 1
ATOM 768 C CA . GLY A 1 95 ? -6.148 10.273 12.457 1.00 91.12 95 GLY A CA 1
ATOM 769 C C . GLY A 1 95 ? -6.790 9.003 11.905 1.00 91.12 95 GLY A C 1
ATOM 770 O O . GLY A 1 95 ? -7.990 8.828 12.094 1.00 91.12 95 GLY A O 1
ATOM 771 N N . LEU A 1 96 ? -6.024 8.120 11.258 1.00 91.12 96 LEU A N 1
ATOM 772 C CA . LEU A 1 96 ? -6.489 6.806 10.811 1.00 91.12 96 LEU A CA 1
ATOM 773 C C . LEU A 1 96 ? -6.157 5.726 11.845 1.00 91.12 96 LEU A C 1
ATOM 775 O O . LEU A 1 96 ? -5.183 5.818 12.594 1.00 91.12 96 LEU A O 1
ATOM 779 N N . GLU A 1 97 ? -6.983 4.688 11.898 1.00 90.19 97 GLU A N 1
ATOM 780 C CA . GLU A 1 97 ? -6.694 3.484 12.673 1.00 90.19 97 GLU A CA 1
ATOM 781 C C . GLU A 1 97 ? -5.929 2.497 11.785 1.00 90.19 97 GLU A C 1
ATOM 783 O O . GLU A 1 97 ? -6.357 2.213 10.668 1.00 90.19 97 GLU A O 1
ATOM 788 N N . VAL A 1 98 ? -4.797 1.982 12.277 1.00 88.81 98 VAL A N 1
ATOM 789 C CA . VAL A 1 98 ? -3.935 1.051 11.534 1.00 88.81 98 VAL A CA 1
ATOM 790 C C . VAL A 1 98 ? -3.744 -0.230 12.333 1.00 88.81 98 VAL A C 1
ATOM 792 O O . VAL A 1 98 ? -3.160 -0.196 13.423 1.00 88.81 98 VAL A O 1
ATOM 795 N N . ILE A 1 99 ? -4.199 -1.349 11.765 1.00 85.31 99 ILE A N 1
ATOM 796 C CA . ILE A 1 99 ? -4.045 -2.699 12.321 1.00 85.31 99 ILE A CA 1
ATOM 797 C C . ILE A 1 99 ? -2.982 -3.438 11.509 1.00 85.31 99 ILE A C 1
ATOM 799 O O . ILE A 1 99 ? -3.189 -3.742 10.331 1.00 85.31 99 ILE A O 1
ATOM 803 N N . ARG A 1 100 ? -1.844 -3.737 12.142 1.00 80.19 100 ARG A N 1
ATOM 804 C CA . ARG A 1 100 ? -0.719 -4.443 11.517 1.00 80.19 100 ARG A CA 1
ATOM 805 C C . ARG A 1 100 ? -0.795 -5.942 11.777 1.00 80.19 100 ARG A C 1
ATOM 807 O O . ARG A 1 100 ? -0.996 -6.372 12.910 1.00 80.19 100 ARG A O 1
ATOM 814 N N . TYR A 1 101 ? -0.578 -6.730 10.730 1.00 74.75 101 TYR A N 1
ATOM 815 C CA . TYR A 1 101 ? -0.509 -8.186 10.812 1.00 74.75 101 TYR A CA 1
ATOM 816 C C . TYR A 1 101 ? 0.941 -8.644 10.596 1.00 74.75 101 TYR A C 1
ATOM 818 O O . TYR A 1 101 ? 1.516 -8.336 9.549 1.00 74.75 101 TYR A O 1
ATOM 826 N N . PRO A 1 102 ? 1.551 -9.357 11.557 1.00 58.94 102 PRO A N 1
ATOM 827 C CA . PRO A 1 102 ? 2.941 -9.786 11.459 1.00 58.94 102 PRO A CA 1
ATOM 828 C C . PRO A 1 102 ? 3.069 -11.029 10.567 1.00 58.94 102 PRO A C 1
ATOM 830 O O . PRO A 1 102 ? 2.884 -12.139 11.044 1.00 58.94 102 PRO A O 1
ATOM 833 N N . TYR A 1 103 ? 3.387 -10.849 9.283 1.00 52.03 103 TYR A N 1
ATOM 834 C CA . TYR A 1 103 ? 3.877 -11.902 8.379 1.00 52.03 103 TYR A CA 1
ATOM 835 C C . TYR A 1 103 ? 4.838 -11.289 7.342 1.00 52.03 103 TYR A C 1
ATOM 837 O O . TYR A 1 103 ? 4.940 -10.068 7.249 1.00 52.03 103 TYR A O 1
ATOM 845 N N . THR A 1 104 ? 5.554 -12.133 6.590 1.00 50.56 104 THR A N 1
ATOM 846 C CA . THR A 1 104 ? 6.650 -11.813 5.640 1.00 50.56 104 THR A CA 1
ATOM 847 C C . THR A 1 104 ? 6.368 -10.709 4.613 1.00 50.56 104 THR A C 1
ATOM 849 O O . THR A 1 104 ? 7.308 -10.155 4.057 1.00 50.56 104 THR A O 1
ATOM 852 N N . LEU A 1 105 ? 5.101 -10.352 4.393 1.00 57.56 105 LEU A N 1
ATOM 853 C CA . LEU A 1 105 ? 4.679 -9.128 3.713 1.00 57.56 105 LEU A CA 1
ATOM 854 C C . LEU A 1 105 ? 3.905 -8.277 4.715 1.00 57.56 105 LEU A C 1
ATOM 856 O O . LEU A 1 105 ? 2.937 -8.754 5.322 1.00 57.56 105 LEU A O 1
ATOM 860 N N . ILE A 1 106 ? 4.329 -7.030 4.913 1.00 65.81 106 ILE A N 1
ATOM 861 C CA . ILE A 1 106 ? 3.782 -6.212 5.990 1.00 65.81 106 ILE A CA 1
ATOM 862 C C . ILE A 1 106 ? 2.397 -5.726 5.587 1.00 65.81 106 ILE A C 1
ATOM 864 O O . ILE A 1 106 ? 2.222 -4.847 4.747 1.00 65.81 106 ILE A O 1
ATOM 868 N N . ARG A 1 107 ? 1.395 -6.339 6.208 1.00 75.56 107 ARG A N 1
ATOM 869 C CA . ARG A 1 107 ? -0.015 -6.094 5.942 1.00 75.56 107 ARG A CA 1
ATOM 870 C C . ARG A 1 107 ? -0.582 -5.114 6.965 1.00 75.56 107 ARG A C 1
ATOM 872 O O . ARG A 1 107 ? -0.482 -5.351 8.170 1.00 75.56 107 ARG A O 1
ATOM 879 N N . MET A 1 108 ? -1.243 -4.070 6.479 1.00 75.62 108 MET A N 1
ATOM 880 C CA . MET A 1 108 ? -1.883 -3.027 7.275 1.00 75.62 108 MET A CA 1
ATOM 881 C C . MET A 1 108 ? -3.315 -2.803 6.824 1.00 75.62 108 MET A C 1
ATOM 883 O O . MET A 1 108 ? -3.563 -2.459 5.675 1.00 75.62 108 MET A O 1
ATOM 887 N N . GLU A 1 109 ? -4.271 -2.970 7.726 1.00 83.88 109 GLU A N 1
ATOM 888 C CA . GLU A 1 109 ? -5.638 -2.524 7.477 1.00 83.88 109 GLU A CA 1
ATOM 889 C C . GLU A 1 109 ? -5.797 -1.091 7.984 1.00 83.88 109 GLU A C 1
ATOM 891 O O . GLU A 1 109 ? -5.501 -0.818 9.151 1.00 83.88 109 GLU A O 1
ATOM 896 N N . VAL A 1 110 ? -6.251 -0.189 7.112 1.00 77.88 110 VAL A N 1
ATOM 897 C CA . VAL A 1 110 ? -6.416 1.236 7.420 1.00 77.88 110 VAL A CA 1
ATOM 898 C C . VAL A 1 110 ? -7.898 1.559 7.492 1.00 77.88 110 VAL A C 1
ATOM 900 O O . VAL A 1 110 ? -8.629 1.416 6.511 1.00 77.88 110 VAL A O 1
ATOM 903 N N . ARG A 1 111 ? -8.360 2.004 8.657 1.00 85.75 111 ARG A N 1
ATOM 904 C CA . ARG A 1 111 ? -9.773 2.286 8.929 1.00 85.75 111 ARG A CA 1
ATOM 905 C C . ARG A 1 111 ? -9.983 3.761 9.274 1.00 85.75 111 ARG A C 1
ATOM 907 O O . ARG A 1 111 ? -9.092 4.391 9.852 1.00 85.75 111 ARG A O 1
ATOM 914 N N . PRO A 1 112 ? -11.172 4.321 8.985 1.00 79.94 112 PRO A N 1
ATOM 915 C CA . PRO A 1 112 ? -11.560 5.603 9.551 1.00 79.94 112 PRO A CA 1
ATOM 916 C C . PRO A 1 112 ? -11.575 5.490 11.077 1.00 79.94 112 PRO A C 1
ATOM 918 O O . PRO A 1 112 ? -12.214 4.590 11.626 1.00 79.94 112 PRO A O 1
ATOM 921 N N . LYS A 1 113 ? -10.916 6.409 11.785 1.00 76.62 113 LYS A N 1
ATOM 922 C CA . LYS A 1 113 ? -11.013 6.449 13.245 1.00 76.62 113 LYS A CA 1
ATOM 923 C C . LYS A 1 113 ? -12.440 6.830 13.622 1.00 76.62 113 LYS A C 1
ATOM 925 O O . LYS A 1 113 ? -12.902 7.929 13.307 1.00 76.62 113 LYS A O 1
ATOM 930 N N . ARG A 1 114 ? -13.155 5.929 14.305 1.00 68.94 114 ARG A N 1
ATOM 931 C CA . ARG A 1 114 ? -14.452 6.263 14.908 1.00 68.94 114 ARG A CA 1
ATOM 932 C C . ARG A 1 114 ? -14.234 7.467 15.823 1.00 68.94 114 ARG A C 1
ATOM 934 O O . ARG A 1 114 ? -13.458 7.382 16.776 1.00 68.94 114 ARG A O 1
ATOM 941 N N . ARG A 1 115 ? -14.907 8.591 15.550 1.00 57.62 115 ARG A N 1
ATOM 942 C CA . ARG A 1 115 ? -15.067 9.638 16.564 1.00 57.62 115 ARG A CA 1
ATOM 943 C C . ARG A 1 115 ? -15.797 8.965 17.720 1.00 57.62 115 ARG A C 1
ATOM 945 O O . ARG A 1 115 ? -16.984 8.679 17.598 1.00 57.62 115 ARG A O 1
ATOM 952 N N . LEU A 1 116 ? -15.084 8.655 18.803 1.00 52.75 116 LEU A N 1
ATOM 953 C CA . LEU A 1 116 ? -15.726 8.392 20.084 1.00 52.75 116 LEU A CA 1
ATOM 954 C C . LEU A 1 116 ? -16.615 9.606 20.332 1.00 52.75 116 LEU A C 1
ATOM 956 O O . LEU A 1 116 ? -16.115 10.730 20.427 1.00 52.75 116 LEU A O 1
ATOM 960 N N . GLY A 1 117 ? -17.929 9.385 20.286 1.00 45.72 117 GLY A N 1
ATOM 961 C CA . GLY A 1 117 ? -18.900 10.415 20.594 1.00 45.72 117 GLY A CA 1
ATOM 962 C C . GLY A 1 117 ? -18.488 11.040 21.915 1.00 45.72 117 GLY A C 1
ATOM 963 O O . GLY A 1 117 ? -18.217 10.331 22.883 1.00 45.72 117 GLY A O 1
ATOM 964 N N . ARG A 1 118 ? -18.373 12.367 21.935 1.00 43.97 118 ARG A N 1
ATOM 965 C CA . ARG A 1 118 ? -18.360 13.097 23.192 1.00 43.97 118 ARG A CA 1
ATOM 966 C C . ARG A 1 118 ? -19.670 12.740 23.886 1.00 43.97 118 ARG A C 1
ATOM 968 O O . ARG A 1 118 ? -20.714 13.261 23.507 1.00 43.97 118 ARG A O 1
ATOM 975 N N . SER A 1 119 ? -19.615 11.840 24.860 1.00 43.44 119 SER A N 1
ATOM 976 C CA . SER A 1 119 ? -20.604 11.811 25.926 1.00 43.44 119 SER A CA 1
ATOM 977 C C . SER A 1 119 ? -20.511 13.180 26.588 1.00 43.44 119 SER A C 1
ATOM 979 O O . SER A 1 119 ? -19.529 13.482 27.267 1.00 43.44 119 SER A O 1
ATOM 981 N N . GLY A 1 120 ? -21.454 14.062 26.256 1.00 39.47 120 GLY A N 1
ATOM 982 C CA . GLY A 1 120 ? -21.632 15.316 26.974 1.00 39.47 120 GLY A CA 1
ATOM 983 C C . GLY A 1 120 ? -21.952 15.018 28.442 1.00 39.47 120 GLY A C 1
ATOM 984 O O . GLY A 1 120 ? -22.471 13.936 28.733 1.00 39.47 120 GLY A O 1
ATOM 985 N N . PRO A 1 121 ? -21.607 15.925 29.368 1.00 53.41 121 PRO A N 1
ATOM 986 C CA . PRO A 1 121 ? -21.998 15.762 30.758 1.00 53.41 121 PRO A CA 1
ATOM 987 C C . PRO A 1 121 ? -23.528 15.811 30.858 1.00 53.41 121 PRO A C 1
ATOM 989 O O . PRO A 1 121 ? -24.171 16.595 30.156 1.00 53.41 121 PRO A O 1
ATOM 992 N N . VAL A 1 122 ? -24.064 14.915 31.688 1.00 51.44 122 VAL A N 1
ATOM 993 C CA . VAL A 1 122 ? -25.461 14.885 32.147 1.00 51.44 122 VAL A CA 1
ATOM 994 C C . VAL A 1 122 ? -25.743 16.121 32.991 1.00 51.44 122 VAL A C 1
ATOM 996 O O . VAL A 1 122 ? -24.838 16.491 33.775 1.00 51.44 122 VAL A O 1
#

Secondary structure (DSSP, 8-state):
--EEEEE-S-GGGHHHHHHHHHHHH--SEEEEESS--S--TT-SEEEEESEETTEEHHHHHTTS-GGGG-SEEEEEE-SSSHHHHHHHHHHHHTTEEEEEE-SSSEEEEEEEPP--------

pLDDT: mean 86.05, std 13.64, range [39.47, 97.0]